Protein AF-A0A2D9JHI5-F1 (afdb_monomer_lite)

pLDDT: mean 91.41, std 7.63, range [58.81, 98.56]

Sequence (110 aa):
MDSAHLRLAVDAARAGAAELMSRRDHRVVSEKGPKDLVTDADLASQKAIRDLLVGAYPDYAFVGEEEGENDPPASVRAGDPDAPPCWVVDPLDGTVNFVHRLQSFAVSIG

Secondary structure (DSSP, 8-state):
--HHHHHHHHHHHHHHHHHHHHHTTTPPEEEEETTEEEEHHHHHHHHHHHHHHHHH-TTSEEEESSTT--S--HHHHTT-TTSPPEEEEEEEETHHHHHTT-S--EEEE-

Radius of gyration: 14.46 Å; chains: 1; bounding box: 34×22×38 Å

Structure (mmCIF, N/CA/C/O backbone):
data_AF-A0A2D9JHI5-F1
#
_entry.id   AF-A0A2D9JHI5-F1
#
loop_
_atom_site.group_PDB
_atom_site.id
_atom_site.type_symbol
_atom_site.label_atom_id
_atom_site.label_alt_id
_atom_site.label_comp_id
_atom_site.label_asym_id
_atom_site.label_entity_id
_atom_site.label_seq_id
_atom_site.pdbx_PDB_ins_code
_atom_site.Cartn_x
_atom_site.Cartn_y
_atom_site.Cartn_z
_atom_site.occupancy
_atom_site.B_iso_or_equiv
_atom_site.auth_seq_id
_atom_site.auth_comp_id
_atom_site.auth_asym_id
_atom_site.auth_atom_id
_atom_site.pdbx_PDB_model_num
ATOM 1 N N . MET A 1 1 ? 2.369 4.833 -19.474 1.00 58.81 1 MET A N 1
ATOM 2 C CA . MET A 1 1 ? 1.683 3.959 -18.504 1.00 58.81 1 MET A CA 1
ATOM 3 C C . MET A 1 1 ? 0.446 3.417 -19.204 1.00 58.81 1 MET A C 1
ATOM 5 O O . MET A 1 1 ? -0.370 4.215 -19.649 1.00 58.81 1 MET A O 1
ATOM 9 N N . ASP A 1 2 ? 0.393 2.111 -19.462 1.00 75.81 2 ASP A N 1
ATOM 10 C CA . ASP A 1 2 ? -0.705 1.494 -20.223 1.00 75.81 2 ASP A CA 1
ATOM 11 C C . ASP A 1 2 ? -1.884 1.170 -19.283 1.00 75.81 2 ASP A C 1
ATOM 13 O O . ASP A 1 2 ? -1.737 1.099 -18.062 1.00 75.81 2 ASP A O 1
ATOM 17 N N . SER A 1 3 ? -3.067 0.952 -19.851 1.00 85.19 3 SER A N 1
ATOM 18 C CA . SER A 1 3 ? -4.309 0.559 -19.179 1.00 85.19 3 SER A CA 1
ATOM 19 C C . SER A 1 3 ? -4.173 -0.640 -18.227 1.00 85.19 3 SER A C 1
ATOM 21 O O . SER A 1 3 ? -5.029 -0.835 -17.365 1.00 85.19 3 SER A O 1
ATOM 23 N N . ALA A 1 4 ? -3.138 -1.472 -18.380 1.00 92.94 4 ALA A N 1
ATOM 24 C CA . ALA A 1 4 ? -2.848 -2.600 -17.499 1.00 92.94 4 ALA A CA 1
ATOM 25 C C . ALA A 1 4 ? -2.327 -2.158 -16.120 1.00 92.94 4 ALA A C 1
ATOM 27 O O . ALA A 1 4 ? -2.882 -2.592 -15.113 1.00 92.94 4 ALA A O 1
ATOM 28 N N . HIS A 1 5 ? -1.345 -1.248 -16.064 1.00 94.25 5 HIS A N 1
ATOM 29 C CA . HIS A 1 5 ? -0.782 -0.735 -14.806 1.00 94.25 5 HIS A CA 1
ATOM 30 C C . HIS A 1 5 ? -1.833 -0.031 -13.959 1.00 94.25 5 HIS A C 1
ATOM 32 O O . HIS A 1 5 ? -1.943 -0.301 -12.770 1.00 94.25 5 HIS A O 1
ATOM 38 N N . LEU A 1 6 ? -2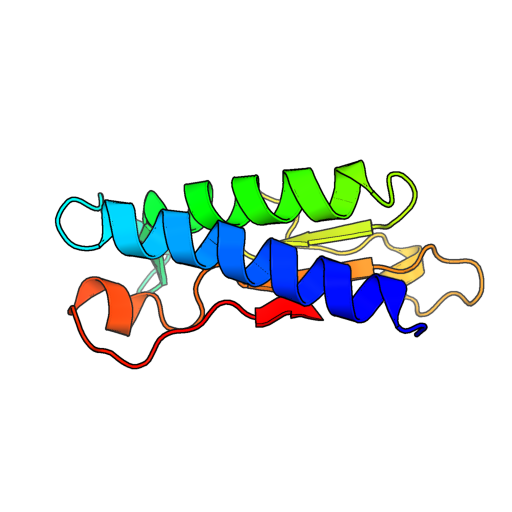.651 0.822 -14.582 1.00 95.19 6 LEU A N 1
ATOM 39 C CA . LEU A 1 6 ? -3.713 1.534 -13.872 1.00 95.19 6 LEU A CA 1
ATOM 40 C C . LEU A 1 6 ? -4.763 0.571 -13.303 1.00 95.19 6 LEU A C 1
ATOM 42 O O . LEU A 1 6 ? -5.201 0.743 -12.170 1.00 95.19 6 LEU A O 1
ATOM 46 N N . ARG A 1 7 ? -5.165 -0.453 -14.069 1.00 96.94 7 ARG A N 1
ATOM 47 C CA . ARG A 1 7 ? -6.103 -1.473 -13.574 1.00 96.94 7 ARG A CA 1
ATOM 48 C C . ARG A 1 7 ? -5.518 -2.233 -12.391 1.00 96.94 7 ARG A C 1
ATOM 50 O O . ARG A 1 7 ? -6.197 -2.365 -11.380 1.00 96.94 7 ARG A O 1
ATOM 57 N N . LEU A 1 8 ? -4.260 -2.656 -12.500 1.00 97.50 8 LEU A N 1
ATOM 58 C CA . LEU A 1 8 ? -3.571 -3.339 -11.413 1.00 97.50 8 LEU A CA 1
ATOM 59 C C . LEU A 1 8 ? -3.477 -2.456 -10.161 1.00 97.50 8 LEU A C 1
ATOM 61 O O . LEU A 1 8 ? -3.786 -2.930 -9.075 1.00 97.50 8 LEU A O 1
ATOM 65 N N . ALA A 1 9 ? -3.113 -1.179 -10.306 1.00 97.44 9 ALA A N 1
ATOM 66 C CA . ALA A 1 9 ? -3.055 -0.240 -9.188 1.00 97.44 9 ALA A CA 1
ATOM 67 C C . ALA A 1 9 ? -4.428 -0.063 -8.518 1.00 97.44 9 ALA A C 1
ATOM 69 O O . ALA A 1 9 ? -4.524 -0.076 -7.295 1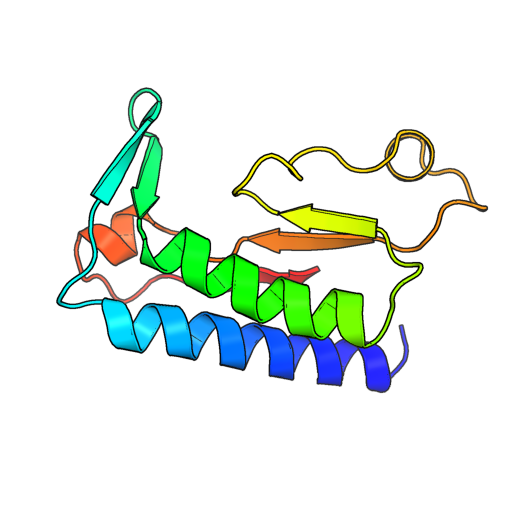.00 97.44 9 ALA A O 1
ATOM 70 N N . VAL A 1 10 ? -5.513 0.026 -9.295 1.00 97.94 10 VAL A N 1
ATOM 71 C CA . VAL A 1 10 ? -6.881 0.085 -8.751 1.00 97.94 10 VAL A CA 1
ATOM 72 C C . VAL A 1 10 ? -7.248 -1.197 -7.998 1.00 97.94 10 VAL A C 1
ATOM 74 O O . VAL A 1 10 ? -7.856 -1.122 -6.929 1.00 97.94 10 VAL A O 1
ATOM 77 N N . ASP A 1 11 ? -6.895 -2.367 -8.528 1.00 98.25 11 ASP A N 1
ATOM 78 C CA . ASP A 1 11 ? -7.177 -3.648 -7.873 1.00 98.25 11 ASP A CA 1
ATOM 79 C C . ASP A 1 11 ? -6.351 -3.820 -6.589 1.00 98.25 11 ASP A C 1
ATOM 81 O O . ASP A 1 11 ? -6.891 -4.238 -5.563 1.00 98.25 11 ASP A O 1
ATOM 85 N N . ALA A 1 12 ? -5.085 -3.400 -6.604 1.00 98.38 12 ALA A N 1
ATOM 86 C CA . ALA A 1 12 ? -4.228 -3.375 -5.425 1.00 98.38 12 ALA A CA 1
ATOM 87 C C . ALA A 1 12 ? -4.756 -2.406 -4.357 1.00 98.38 12 ALA A C 1
ATOM 89 O O . ALA A 1 12 ? -4.888 -2.789 -3.194 1.00 98.38 12 ALA A O 1
ATOM 90 N N . ALA A 1 13 ? -5.171 -1.195 -4.747 1.00 98.38 13 ALA A N 1
ATOM 91 C CA . ALA A 1 13 ? -5.768 -0.225 -3.831 1.00 98.38 13 ALA A CA 1
ATOM 92 C C . ALA A 1 13 ? -7.050 -0.759 -3.172 1.00 98.38 13 ALA A C 1
ATOM 94 O O . ALA A 1 13 ? -7.272 -0.564 -1.977 1.00 98.38 13 ALA A O 1
ATOM 95 N N . ARG A 1 14 ? -7.890 -1.481 -3.927 1.00 98.56 14 ARG A N 1
ATOM 96 C CA . ARG A 1 14 ? -9.092 -2.139 -3.386 1.00 98.56 14 ARG A CA 1
ATOM 97 C C . ARG A 1 14 ? -8.754 -3.248 -2.396 1.00 98.56 14 ARG A C 1
ATOM 99 O O . ARG A 1 14 ? -9.454 -3.374 -1.394 1.00 98.56 14 ARG A O 1
ATOM 106 N N . ALA A 1 15 ? -7.715 -4.036 -2.669 1.00 98.56 15 ALA A N 1
ATOM 107 C CA . ALA A 1 15 ? -7.255 -5.075 -1.755 1.00 98.56 15 ALA A CA 1
ATOM 108 C C . ALA A 1 15 ? -6.757 -4.468 -0.435 1.00 98.56 15 ALA A C 1
ATOM 110 O O . ALA A 1 15 ? -7.236 -4.864 0.626 1.00 98.56 15 ALA A O 1
ATOM 111 N N . GLY A 1 16 ? -5.904 -3.438 -0.497 1.00 98.00 16 GLY A N 1
ATOM 112 C CA . GLY A 1 16 ? -5.464 -2.701 0.693 1.00 98.00 16 GLY A CA 1
ATOM 113 C C . GLY A 1 16 ? -6.640 -2.110 1.479 1.00 98.00 16 GLY A C 1
ATOM 114 O O . GLY A 1 16 ? -6.781 -2.341 2.679 1.00 98.00 16 GLY A O 1
ATOM 115 N N . ALA A 1 17 ? -7.582 -1.460 0.788 1.00 97.88 17 ALA A N 1
ATOM 116 C CA . ALA A 1 17 ? -8.778 -0.900 1.416 1.00 97.88 17 ALA A CA 1
ATOM 117 C C . ALA A 1 17 ? -9.657 -1.960 2.112 1.00 97.88 17 ALA A C 1
ATOM 119 O O . ALA A 1 17 ? -10.253 -1.676 3.153 1.00 97.88 17 ALA A O 1
ATOM 120 N N . ALA A 1 18 ? -9.739 -3.184 1.580 1.00 98.25 18 ALA A N 1
ATOM 121 C CA . ALA A 1 18 ? -10.461 -4.278 2.229 1.00 98.25 18 ALA A CA 1
ATOM 122 C C . ALA A 1 18 ? -9.798 -4.698 3.556 1.00 98.25 18 ALA A C 1
ATOM 124 O O . ALA A 1 18 ? -10.493 -4.938 4.552 1.00 98.25 18 ALA A O 1
ATOM 125 N N . GLU A 1 19 ? -8.464 -4.723 3.608 1.00 97.69 19 GLU A N 1
ATOM 126 C CA . GLU A 1 19 ? -7.713 -4.996 4.838 1.00 97.69 19 GLU A CA 1
ATOM 127 C C . GLU A 1 19 ? -7.920 -3.888 5.883 1.00 97.69 19 GLU A C 1
ATOM 129 O O . GLU A 1 19 ? -8.183 -4.193 7.052 1.00 97.69 19 GLU A O 1
ATOM 134 N N . LEU A 1 20 ? -7.908 -2.618 5.457 1.00 96.50 20 LEU A N 1
ATOM 135 C CA . LEU A 1 20 ? -8.204 -1.469 6.319 1.00 96.50 20 LEU A CA 1
ATOM 136 C C . LEU A 1 20 ? -9.614 -1.553 6.911 1.00 96.50 20 LEU A C 1
ATOM 138 O O . LEU A 1 20 ? -9.813 -1.427 8.122 1.00 96.50 20 LEU A O 1
ATOM 142 N N . MET A 1 21 ? -10.614 -1.795 6.064 1.00 96.31 21 MET A N 1
ATOM 143 C CA . MET A 1 21 ? -12.013 -1.816 6.491 1.00 96.31 21 MET A CA 1
ATOM 144 C C . MET A 1 21 ? -12.333 -2.996 7.410 1.00 96.31 21 MET A C 1
ATOM 146 O O . MET A 1 21 ? -13.104 -2.823 8.353 1.00 96.31 21 MET A O 1
ATOM 150 N N . SER A 1 22 ? -11.729 -4.166 7.190 1.00 96.12 22 SER A N 1
ATOM 151 C CA . SER A 1 22 ? -11.944 -5.340 8.049 1.00 96.12 22 SER A CA 1
ATOM 152 C C . SER A 1 22 ? -11.335 -5.189 9.448 1.00 96.12 22 SER A C 1
ATOM 154 O O . SER A 1 22 ? -11.839 -5.787 10.399 1.00 96.12 22 SER A O 1
ATOM 156 N N . ARG A 1 23 ? -10.294 -4.357 9.602 1.00 94.56 23 ARG A N 1
ATOM 157 C CA . ARG A 1 23 ? -9.611 -4.107 10.887 1.00 94.56 23 ARG A CA 1
ATOM 158 C C . ARG A 1 23 ? -10.037 -2.827 11.587 1.00 94.56 23 ARG A C 1
ATOM 160 O O . ARG A 1 23 ? -9.759 -2.676 12.772 1.00 94.56 23 ARG A O 1
ATOM 167 N N . ARG A 1 24 ? -10.745 -1.921 10.910 1.00 90.81 24 ARG A N 1
ATOM 168 C CA . ARG A 1 24 ? -11.095 -0.575 11.403 1.00 90.81 24 ARG A CA 1
ATOM 169 C C . ARG A 1 24 ? -11.568 -0.524 12.863 1.00 90.81 24 ARG A C 1
ATOM 171 O O . ARG A 1 24 ? -11.158 0.367 13.614 1.00 90.81 24 ARG A O 1
ATOM 178 N N . ASP A 1 25 ? -12.418 -1.469 13.265 1.00 89.81 25 ASP A N 1
ATOM 179 C CA . ASP A 1 25 ? -13.012 -1.518 14.606 1.00 89.81 25 ASP A CA 1
ATOM 180 C C . ASP A 1 25 ? -12.156 -2.230 15.665 1.00 89.81 25 ASP A C 1
ATOM 182 O O . ASP A 1 25 ? -12.348 -1.969 16.856 1.00 89.81 25 ASP A O 1
ATOM 186 N N . HIS A 1 26 ? -11.208 -3.071 15.244 1.00 88.81 26 HIS A N 1
ATOM 187 C CA . HIS A 1 26 ? -10.402 -3.949 16.104 1.00 88.81 26 HIS A CA 1
ATOM 188 C C . HIS A 1 26 ? -8.887 -3.755 15.958 1.00 88.81 26 HIS A C 1
ATOM 190 O O . HIS A 1 26 ? -8.120 -4.556 16.484 1.00 88.81 26 HIS A O 1
ATOM 196 N N . ARG A 1 27 ? -8.462 -2.698 15.264 1.00 91.25 27 ARG A N 1
ATOM 197 C CA . ARG A 1 27 ? -7.053 -2.412 14.999 1.00 91.25 27 ARG A CA 1
ATOM 198 C C . ARG A 1 27 ? -6.230 -2.279 16.284 1.00 91.25 27 ARG A C 1
ATOM 200 O O . ARG A 1 27 ? -6.691 -1.744 17.300 1.00 91.25 27 ARG A O 1
ATOM 207 N N . VAL A 1 28 ? -4.974 -2.667 16.183 1.00 90.25 28 VAL A N 1
ATOM 208 C CA . VAL A 1 28 ? -3.930 -2.458 17.180 1.00 90.25 28 VAL A CA 1
ATOM 209 C C . VAL A 1 28 ? -3.104 -1.259 16.742 1.00 90.25 28 VAL A C 1
ATOM 211 O O . VAL A 1 28 ? -2.593 -1.232 15.630 1.00 90.25 28 VAL A O 1
ATOM 214 N N . VAL A 1 29 ? -2.981 -0.259 17.613 1.00 89.44 29 VAL A N 1
ATOM 215 C CA . VAL A 1 29 ? -2.215 0.965 17.341 1.00 89.44 29 VAL A CA 1
ATOM 216 C C . VAL A 1 29 ? -0.857 0.872 18.026 1.00 89.44 29 VAL A C 1
ATOM 218 O O . VAL A 1 29 ? -0.788 0.510 19.201 1.00 89.44 29 VAL A O 1
ATOM 221 N N . SER A 1 30 ? 0.200 1.221 17.301 1.00 85.81 30 SER A N 1
ATOM 222 C CA . SER A 1 30 ? 1.573 1.337 17.795 1.00 85.81 30 SER A CA 1
ATOM 223 C C . SER A 1 30 ? 2.151 2.708 17.434 1.00 85.81 30 SER A C 1
ATOM 225 O O . SER A 1 30 ? 1.722 3.339 16.472 1.00 85.81 30 SER A O 1
ATOM 227 N N . GLU A 1 31 ? 3.130 3.174 18.208 1.00 82.44 31 GLU A N 1
ATOM 228 C CA . GLU A 1 31 ? 3.875 4.404 17.915 1.00 82.44 31 GLU A CA 1
ATOM 229 C C . GLU A 1 31 ? 5.222 4.045 17.278 1.00 82.44 31 GLU A C 1
ATOM 231 O O . GLU A 1 31 ? 6.038 3.355 17.894 1.00 82.44 31 GLU A O 1
ATOM 236 N N . LYS A 1 32 ? 5.455 4.510 16.047 1.00 74.38 32 LYS A N 1
ATOM 237 C CA . LYS A 1 32 ? 6.727 4.340 15.317 1.00 74.38 32 LYS A CA 1
ATOM 238 C C . LYS A 1 32 ? 7.702 5.484 15.620 1.00 74.38 32 LYS A C 1
ATOM 240 O O . LYS A 1 32 ? 8.919 5.310 15.568 1.00 74.38 32 LYS A O 1
ATOM 245 N N . GLY A 1 33 ? 7.168 6.631 16.036 1.00 73.50 33 GLY A N 1
ATOM 246 C CA . GLY A 1 33 ? 7.920 7.802 16.469 1.00 73.50 33 GLY A CA 1
ATOM 247 C C . GLY A 1 33 ? 7.029 8.831 17.171 1.00 73.50 33 GLY A C 1
ATOM 248 O O . GLY A 1 33 ? 5.817 8.640 17.284 1.00 73.50 33 GLY A O 1
ATOM 249 N N . PRO A 1 34 ? 7.597 9.946 17.663 1.00 68.75 34 PRO A N 1
ATOM 250 C CA . PRO A 1 34 ? 6.813 10.985 18.320 1.00 68.75 34 PRO A CA 1
ATOM 251 C C . PRO A 1 34 ? 5.750 11.557 17.369 1.00 68.75 34 PRO A C 1
ATOM 253 O O . PRO A 1 34 ? 6.086 12.292 16.444 1.00 68.75 34 PRO A O 1
ATOM 256 N N . LYS A 1 35 ? 4.469 11.273 17.653 1.00 69.50 35 LYS A N 1
ATOM 257 C CA . LYS A 1 35 ? 3.288 11.624 16.829 1.00 69.50 35 LYS A CA 1
ATOM 258 C C . LYS A 1 35 ? 3.141 10.843 15.517 1.00 69.50 35 LYS A C 1
ATOM 260 O O . LYS A 1 35 ? 2.342 11.253 14.680 1.00 69.50 35 LYS A O 1
ATOM 265 N N . ASP A 1 36 ? 3.869 9.746 15.365 1.00 78.12 36 ASP A N 1
ATOM 266 C CA . ASP A 1 36 ? 3.777 8.864 14.208 1.00 78.12 36 ASP A CA 1
ATOM 267 C C . ASP A 1 36 ? 3.126 7.543 14.634 1.00 78.12 36 ASP A C 1
ATOM 269 O O . ASP A 1 36 ? 3.687 6.779 15.432 1.00 78.12 36 ASP A O 1
ATOM 273 N N . LEU A 1 37 ? 1.886 7.346 14.186 1.00 82.56 37 LEU A N 1
ATOM 274 C CA . LEU A 1 37 ? 1.050 6.205 14.541 1.00 82.56 37 LEU A CA 1
ATOM 275 C C . LEU A 1 37 ? 1.030 5.239 13.370 1.00 82.56 37 LEU A C 1
ATOM 277 O O . LEU A 1 37 ? 0.728 5.649 12.260 1.00 82.56 37 LEU A O 1
ATOM 281 N N . VAL A 1 38 ? 1.228 3.962 13.663 1.00 86.69 38 VAL A N 1
ATOM 282 C CA . VAL A 1 38 ? 1.041 2.864 12.716 1.00 86.69 38 VAL A CA 1
ATOM 283 C C . VAL A 1 38 ? 0.059 1.870 13.316 1.00 86.69 38 VAL A C 1
ATOM 285 O O . VAL A 1 38 ? -0.003 1.693 14.540 1.00 86.69 38 VAL A O 1
ATOM 288 N N . THR A 1 39 ? -0.740 1.213 12.485 1.00 89.56 39 THR A N 1
ATOM 289 C CA . THR A 1 39 ? -1.652 0.163 12.935 1.00 89.56 39 THR A CA 1
ATOM 290 C C . THR A 1 39 ? -1.362 -1.166 12.252 1.00 89.56 39 THR A C 1
ATOM 292 O O . THR A 1 39 ? -0.718 -1.241 11.208 1.00 89.56 39 THR A O 1
ATOM 295 N N . ASP A 1 40 ? -1.855 -2.254 12.837 1.00 93.44 40 ASP A N 1
ATOM 296 C CA . ASP A 1 40 ? -1.858 -3.567 12.181 1.00 93.44 40 ASP A CA 1
ATOM 297 C C . ASP A 1 40 ? -2.619 -3.556 10.841 1.00 93.44 40 ASP A C 1
ATOM 299 O O . ASP A 1 40 ? -2.376 -4.407 9.984 1.00 93.44 40 ASP A O 1
ATOM 303 N N . ALA A 1 41 ? -3.524 -2.590 10.648 1.00 94.81 41 ALA A N 1
ATOM 304 C CA . ALA A 1 41 ? -4.219 -2.378 9.390 1.00 94.81 41 ALA A CA 1
ATOM 305 C C . ALA A 1 41 ? -3.302 -1.800 8.301 1.00 94.81 41 ALA A C 1
ATOM 307 O O . ALA A 1 41 ? -3.409 -2.252 7.162 1.00 94.81 41 ALA A O 1
ATOM 308 N N . ASP A 1 42 ? -2.386 -0.884 8.636 1.00 93.69 42 ASP A N 1
ATOM 309 C CA . ASP A 1 42 ? -1.385 -0.334 7.707 1.00 93.69 42 ASP A CA 1
ATOM 310 C C . ASP A 1 42 ? -0.505 -1.465 7.153 1.00 93.69 42 ASP A C 1
ATOM 312 O O . ASP A 1 42 ? -0.393 -1.641 5.940 1.00 93.69 42 ASP A O 1
ATOM 316 N N . LEU A 1 43 ? 0.018 -2.314 8.047 1.00 93.38 43 LEU A N 1
ATOM 317 C CA . LEU A 1 43 ? 0.863 -3.461 7.689 1.00 93.38 43 LEU A CA 1
ATOM 318 C C . LEU A 1 43 ? 0.115 -4.468 6.802 1.00 93.38 43 LEU A C 1
ATOM 320 O O . LEU A 1 43 ? 0.627 -4.916 5.774 1.00 93.38 43 LEU A O 1
ATOM 324 N N . ALA A 1 44 ? -1.123 -4.812 7.172 1.00 95.81 44 ALA A N 1
ATOM 325 C CA . ALA A 1 44 ? -1.945 -5.729 6.387 1.00 95.81 44 ALA A CA 1
ATOM 326 C C . ALA A 1 44 ? -2.294 -5.157 5.003 1.00 95.81 44 ALA A C 1
ATOM 328 O O . ALA A 1 44 ? -2.231 -5.881 4.006 1.00 95.81 44 ALA A O 1
ATOM 329 N N . SER A 1 45 ? -2.624 -3.864 4.942 1.00 97.12 45 SER A N 1
ATOM 330 C CA . SER A 1 45 ? -2.918 -3.145 3.701 1.00 97.12 45 SER A CA 1
ATOM 331 C C . SER A 1 45 ? -1.701 -3.132 2.775 1.00 97.12 45 SER A C 1
ATOM 333 O O . SER A 1 45 ? -1.810 -3.565 1.624 1.00 97.12 45 SER A O 1
ATOM 335 N N . GLN A 1 46 ? -0.519 -2.760 3.283 1.00 96.75 46 GLN A N 1
ATOM 336 C CA . GLN A 1 46 ? 0.712 -2.765 2.492 1.00 96.75 46 GLN A CA 1
ATOM 337 C C . GLN A 1 46 ? 1.029 -4.154 1.957 1.00 96.75 46 GLN A C 1
ATOM 339 O O . GLN A 1 46 ? 1.326 -4.300 0.771 1.00 96.75 46 GLN A O 1
ATOM 344 N N . LYS A 1 47 ? 0.931 -5.182 2.805 1.00 96.25 47 LYS A N 1
ATOM 345 C CA . LYS A 1 47 ? 1.194 -6.555 2.386 1.00 96.25 47 LYS A CA 1
ATOM 346 C C . LYS A 1 47 ? 0.289 -6.976 1.224 1.00 96.25 47 LYS A C 1
ATOM 348 O O . LYS A 1 47 ? 0.785 -7.524 0.240 1.00 96.25 47 LYS A O 1
ATOM 353 N N . ALA A 1 48 ? -1.012 -6.702 1.313 1.00 97.81 48 ALA A N 1
ATOM 354 C CA . ALA A 1 48 ? -1.964 -7.045 0.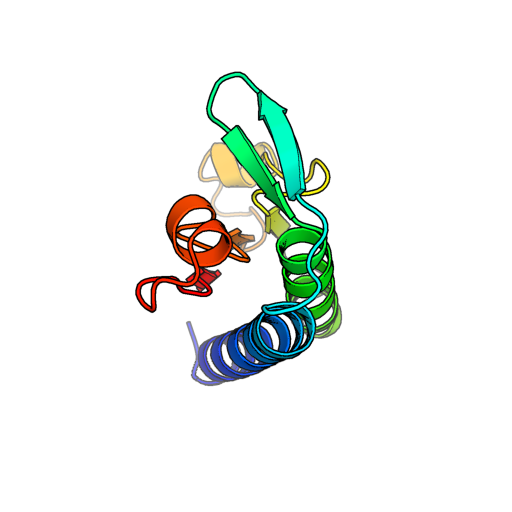257 1.00 97.81 48 ALA A CA 1
ATOM 355 C C . ALA A 1 48 ? -1.670 -6.302 -1.059 1.00 97.81 48 ALA A C 1
ATOM 357 O O . ALA A 1 48 ? -1.718 -6.904 -2.134 1.00 97.81 48 ALA A O 1
ATOM 358 N N . ILE A 1 49 ? -1.325 -5.013 -0.977 1.00 97.94 49 ILE A N 1
ATOM 359 C CA . ILE A 1 49 ? -0.944 -4.199 -2.140 1.00 97.94 49 ILE A CA 1
ATOM 360 C C . ILE A 1 49 ? 0.343 -4.745 -2.771 1.00 97.94 49 ILE A C 1
ATOM 362 O O . ILE A 1 49 ? 0.383 -5.007 -3.974 1.00 97.94 49 ILE A O 1
ATOM 366 N N . ARG A 1 50 ? 1.381 -4.965 -1.958 1.00 96.31 50 ARG A N 1
ATOM 367 C CA . ARG A 1 50 ? 2.695 -5.451 -2.390 1.00 96.31 50 ARG A CA 1
ATOM 368 C C . ARG A 1 50 ? 2.602 -6.799 -3.093 1.00 96.31 50 ARG A C 1
ATOM 370 O O . ARG A 1 50 ? 3.178 -6.957 -4.167 1.00 96.31 50 ARG A O 1
ATOM 377 N N . ASP A 1 51 ? 1.864 -7.749 -2.519 1.00 97.12 51 ASP A N 1
ATOM 378 C CA . ASP A 1 51 ? 1.702 -9.091 -3.088 1.00 97.12 51 ASP A CA 1
ATOM 379 C C . ASP A 1 51 ? 1.097 -9.035 -4.507 1.00 97.12 51 ASP A C 1
ATOM 381 O O . ASP A 1 51 ? 1.520 -9.783 -5.389 1.00 97.12 51 ASP A O 1
ATOM 385 N N . LEU A 1 52 ? 0.156 -8.115 -4.759 1.00 97.81 52 LEU A N 1
ATOM 386 C CA . LEU A 1 52 ? -0.441 -7.914 -6.084 1.00 97.81 52 LEU A CA 1
ATOM 387 C C . LEU A 1 52 ? 0.497 -7.188 -7.054 1.00 97.81 52 LEU A C 1
ATOM 389 O O . LEU A 1 52 ? 0.672 -7.641 -8.188 1.00 97.81 52 LEU A O 1
ATOM 393 N N . LEU A 1 53 ? 1.100 -6.073 -6.628 1.00 96.75 53 LEU A N 1
ATOM 394 C CA . LEU A 1 53 ? 1.944 -5.247 -7.497 1.00 96.75 53 LEU A CA 1
ATOM 395 C C . LEU A 1 53 ? 3.221 -5.984 -7.914 1.00 96.75 53 LEU A C 1
ATOM 397 O O . LEU A 1 53 ? 3.506 -6.099 -9.108 1.00 96.75 53 LEU A O 1
ATOM 401 N N . VAL A 1 54 ? 3.952 -6.533 -6.942 1.00 94.81 54 VAL A N 1
ATOM 402 C CA . VAL A 1 54 ? 5.205 -7.267 -7.178 1.00 94.81 54 VAL A CA 1
ATOM 403 C C . VAL A 1 54 ? 4.924 -8.634 -7.806 1.00 94.81 54 VAL A C 1
ATOM 405 O O . VAL A 1 54 ? 5.705 -9.105 -8.627 1.00 94.81 54 VAL A O 1
ATOM 408 N N . GLY A 1 55 ? 3.787 -9.264 -7.494 1.00 96.75 55 GLY A N 1
ATOM 409 C CA . GLY A 1 55 ? 3.384 -10.518 -8.133 1.00 96.75 55 GLY A CA 1
ATOM 410 C C . GLY A 1 55 ? 3.142 -10.379 -9.640 1.00 96.75 55 GLY A C 1
ATOM 411 O O . GLY A 1 55 ? 3.485 -11.281 -10.404 1.00 96.75 55 GLY A O 1
ATOM 412 N N . ALA A 1 56 ? 2.580 -9.250 -10.081 1.00 96.75 56 ALA A N 1
ATOM 413 C CA . ALA A 1 56 ? 2.333 -8.975 -11.497 1.00 96.75 56 ALA A CA 1
ATOM 414 C C . ALA A 1 56 ? 3.552 -8.385 -12.226 1.00 96.75 56 ALA A C 1
ATOM 416 O O . ALA A 1 56 ? 3.745 -8.666 -13.410 1.00 96.75 56 ALA A O 1
ATOM 417 N N . TYR A 1 57 ? 4.375 -7.595 -11.529 1.00 95.38 57 TYR A N 1
ATOM 418 C CA . TYR A 1 57 ? 5.599 -6.994 -12.063 1.00 95.38 57 TYR A CA 1
ATOM 419 C C . TYR A 1 57 ? 6.797 -7.245 -11.129 1.00 95.38 57 TYR A C 1
ATOM 421 O O . TYR A 1 57 ? 7.203 -6.339 -10.401 1.00 95.38 57 TYR A O 1
ATOM 429 N N . PRO A 1 58 ? 7.401 -8.449 -11.162 1.00 94.88 58 PRO A N 1
ATOM 430 C CA . PRO A 1 58 ? 8.483 -8.823 -10.243 1.00 94.88 58 PRO A CA 1
ATOM 431 C C . PRO A 1 58 ? 9.761 -7.990 -10.383 1.00 94.88 58 PRO A C 1
ATOM 433 O O . PRO A 1 58 ? 10.532 -7.890 -9.434 1.00 94.88 58 PRO A O 1
ATOM 436 N N . ASP A 1 59 ? 9.983 -7.401 -11.560 1.00 93.25 59 ASP A N 1
ATOM 437 C CA . ASP A 1 59 ? 11.166 -6.587 -11.854 1.00 93.25 59 ASP A CA 1
ATOM 438 C C . ASP A 1 59 ? 11.001 -5.113 -11.439 1.00 93.25 59 ASP A C 1
ATOM 440 O O . ASP A 1 59 ? 11.939 -4.327 -11.575 1.00 93.25 59 ASP A O 1
ATOM 444 N N . TYR A 1 60 ? 9.810 -4.704 -10.984 1.00 94.12 60 TYR A N 1
ATOM 445 C CA . TYR A 1 60 ? 9.560 -3.323 -10.569 1.00 94.12 60 TYR A CA 1
ATOM 446 C C . TYR A 1 60 ? 10.035 -3.129 -9.134 1.00 94.12 60 TYR A C 1
ATOM 448 O O . TYR A 1 60 ? 9.856 -3.991 -8.273 1.00 94.12 60 TYR A O 1
ATOM 456 N N . ALA A 1 61 ? 10.610 -1.962 -8.864 1.00 93.56 61 ALA A N 1
ATOM 457 C CA . ALA A 1 61 ? 10.887 -1.554 -7.500 1.00 93.56 61 ALA A CA 1
ATOM 458 C C . ALA A 1 61 ? 9.572 -1.255 -6.758 1.00 93.56 61 ALA A C 1
ATOM 460 O O . ALA A 1 61 ? 8.558 -0.892 -7.362 1.00 93.56 61 ALA A O 1
ATOM 461 N N . PHE A 1 62 ? 9.602 -1.397 -5.438 1.00 94.44 62 PHE A N 1
ATOM 462 C CA . PHE A 1 62 ? 8.483 -1.092 -4.558 1.00 94.44 62 PHE A CA 1
ATOM 463 C C . PHE A 1 62 ? 8.993 -0.229 -3.411 1.00 94.44 62 PHE A C 1
ATOM 465 O O . PHE A 1 62 ? 10.010 -0.558 -2.801 1.00 94.44 62 PHE A O 1
ATOM 472 N N . VAL A 1 63 ? 8.287 0.865 -3.149 1.00 95.00 63 VAL A N 1
ATOM 473 C CA . VAL A 1 63 ? 8.491 1.710 -1.979 1.00 95.00 63 VAL A CA 1
ATOM 474 C C . VAL A 1 63 ? 7.184 1.780 -1.212 1.00 95.00 63 VAL A C 1
ATOM 476 O O . VAL A 1 63 ? 6.167 2.188 -1.772 1.00 95.00 63 VAL A O 1
ATOM 479 N N . GLY A 1 64 ? 7.227 1.374 0.050 1.00 91.62 64 GLY A N 1
ATOM 480 C CA . GLY A 1 64 ? 6.116 1.460 0.991 1.00 91.62 64 GLY A CA 1
ATOM 481 C C . GLY A 1 64 ? 6.481 2.353 2.172 1.00 91.62 64 GLY A C 1
ATOM 482 O O . GLY A 1 64 ? 7.657 2.487 2.505 1.00 91.62 64 GLY A O 1
ATOM 483 N N . GLU A 1 65 ? 5.491 2.961 2.817 1.00 84.50 65 GLU A N 1
ATOM 484 C CA . GLU A 1 65 ? 5.710 3.693 4.075 1.00 84.50 65 GLU A CA 1
ATOM 485 C C . GLU A 1 65 ? 6.100 2.757 5.240 1.00 84.50 65 GLU A C 1
ATOM 487 O O . GLU A 1 65 ? 6.833 3.136 6.170 1.00 84.50 65 GLU A O 1
ATOM 492 N N . GLU A 1 66 ? 5.646 1.502 5.172 1.00 79.94 66 GLU A N 1
ATOM 493 C CA . GLU A 1 66 ? 5.798 0.512 6.227 1.00 79.94 66 GLU A CA 1
ATOM 494 C C . GLU A 1 66 ? 6.830 -0.582 5.905 1.00 79.94 66 GLU A C 1
ATOM 496 O O . GLU A 1 66 ? 7.238 -0.801 4.770 1.00 79.94 66 GLU A O 1
ATOM 501 N N . GLU A 1 67 ? 7.297 -1.292 6.934 1.00 68.75 67 GLU A N 1
ATOM 502 C CA . GLU A 1 67 ? 8.165 -2.485 6.818 1.00 68.75 67 GLU A CA 1
ATOM 503 C C . GLU A 1 67 ? 9.556 -2.317 6.161 1.00 68.75 67 GLU A C 1
ATOM 505 O O . GLU A 1 67 ? 10.206 -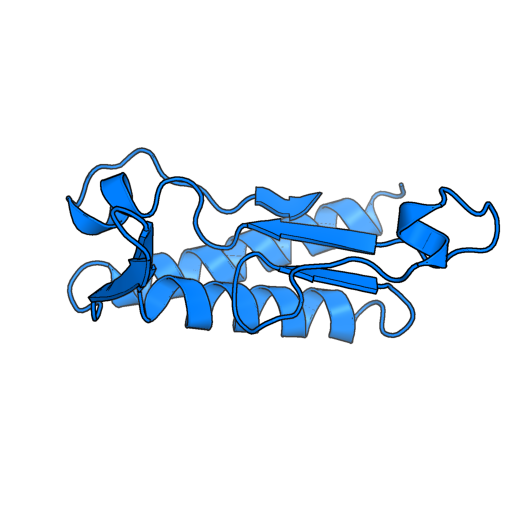3.306 5.825 1.00 68.75 67 GLU A O 1
ATOM 510 N N . GLY A 1 68 ? 10.099 -1.099 6.081 1.00 69.31 68 GLY A N 1
ATOM 511 C CA . GLY A 1 68 ? 11.522 -0.885 5.771 1.00 69.31 68 GLY A CA 1
ATOM 512 C C . GLY A 1 68 ? 11.872 -0.889 4.281 1.00 69.31 68 GLY A C 1
ATOM 513 O O . GLY A 1 68 ? 13.051 -0.799 3.938 1.00 69.31 68 GLY A O 1
ATOM 514 N N . GLU A 1 69 ? 10.869 -0.911 3.404 1.00 77.19 69 GLU A N 1
ATOM 515 C CA . GLU A 1 69 ? 10.995 -0.623 1.968 1.00 77.19 69 GLU A CA 1
ATOM 516 C C . GLU A 1 69 ? 10.779 0.881 1.700 1.00 77.19 69 GLU A C 1
ATOM 518 O O . GLU A 1 69 ? 10.149 1.268 0.725 1.00 77.19 69 GLU A O 1
ATOM 523 N N . ASN A 1 70 ? 11.292 1.746 2.580 1.00 80.12 70 ASN A N 1
ATOM 524 C CA . ASN A 1 70 ? 10.986 3.183 2.572 1.00 80.12 70 ASN A CA 1
ATOM 525 C C . ASN A 1 70 ? 11.805 3.972 1.538 1.00 80.12 70 ASN A C 1
ATOM 527 O O . ASN A 1 70 ? 11.466 5.105 1.202 1.00 80.12 70 ASN A O 1
ATOM 531 N N . ASP A 1 71 ? 12.908 3.391 1.065 1.00 85.69 71 ASP A N 1
ATOM 532 C CA . ASP A 1 71 ? 13.834 4.037 0.145 1.00 85.69 71 ASP A CA 1
ATOM 533 C C . ASP A 1 71 ? 13.847 3.312 -1.209 1.00 85.69 71 ASP A C 1
ATOM 535 O O . ASP A 1 71 ? 14.095 2.102 -1.258 1.00 85.69 71 ASP A O 1
ATOM 539 N N . PRO A 1 72 ? 13.656 4.032 -2.331 1.00 86.00 72 PRO A N 1
ATOM 540 C CA . PRO A 1 72 ? 13.809 3.439 -3.650 1.00 86.00 72 PRO A CA 1
ATOM 541 C C . PRO A 1 72 ? 15.274 3.046 -3.912 1.00 86.00 72 PRO A C 1
ATOM 543 O O . PRO A 1 72 ? 16.198 3.653 -3.354 1.00 86.00 72 PRO A O 1
ATOM 546 N N . PRO A 1 73 ? 15.528 2.096 -4.835 1.00 89.06 73 PRO A N 1
ATOM 547 C CA . PRO A 1 73 ? 16.877 1.782 -5.289 1.00 89.06 73 PRO A CA 1
ATOM 548 C C . PRO A 1 73 ? 17.645 3.034 -5.730 1.00 89.06 73 PRO A C 1
ATOM 550 O O . PRO A 1 73 ? 17.075 3.969 -6.295 1.00 89.06 73 PRO A O 1
ATOM 553 N N . ALA A 1 74 ? 18.964 3.044 -5.522 1.00 90.81 74 ALA A N 1
ATOM 554 C CA . ALA A 1 74 ? 19.791 4.219 -5.808 1.00 90.81 74 ALA A CA 1
ATOM 555 C C . ALA A 1 74 ? 19.678 4.706 -7.265 1.00 90.81 74 ALA A C 1
ATOM 557 O O . ALA A 1 74 ? 19.695 5.914 -7.492 1.00 90.81 74 ALA A O 1
ATOM 558 N N . SER A 1 75 ? 19.520 3.789 -8.226 1.00 91.06 75 SER A N 1
ATOM 559 C CA . SER A 1 75 ? 19.294 4.100 -9.645 1.00 91.06 75 SER A CA 1
ATOM 560 C C . SER A 1 75 ? 17.964 4.824 -9.876 1.00 91.06 75 SER A C 1
ATOM 562 O O . SER A 1 75 ? 17.943 5.863 -10.531 1.00 91.06 75 SER A O 1
ATOM 564 N N . VAL A 1 76 ? 16.875 4.347 -9.260 1.00 90.88 76 VAL A N 1
ATOM 565 C CA . VAL A 1 76 ? 15.556 5.006 -9.288 1.00 90.88 76 VAL A CA 1
ATOM 566 C C . VAL A 1 76 ? 15.652 6.406 -8.678 1.00 90.88 76 VAL A C 1
ATOM 568 O O . VAL A 1 76 ? 15.216 7.381 -9.285 1.00 90.88 76 VAL A O 1
ATOM 571 N N . ARG A 1 77 ? 16.296 6.539 -7.511 1.00 89.62 77 ARG A N 1
ATOM 572 C CA . ARG A 1 77 ? 16.472 7.835 -6.833 1.00 89.62 77 ARG A CA 1
ATOM 573 C C . ARG A 1 77 ? 17.330 8.822 -7.632 1.00 89.62 77 ARG A C 1
ATOM 575 O O . ARG A 1 77 ? 17.117 10.027 -7.540 1.00 89.62 77 ARG A O 1
ATOM 582 N N . ALA A 1 78 ? 18.305 8.322 -8.390 1.00 92.31 78 ALA A N 1
ATOM 583 C CA . ALA A 1 78 ? 19.159 9.127 -9.259 1.00 92.31 78 ALA A CA 1
ATOM 584 C C . ALA A 1 78 ? 18.474 9.536 -10.577 1.00 92.31 78 ALA A C 1
ATOM 586 O O . ALA A 1 78 ? 19.044 10.336 -11.318 1.00 92.31 78 ALA A O 1
ATOM 587 N N . GLY A 1 79 ? 17.276 9.012 -10.867 1.00 89.94 79 GLY A N 1
ATOM 588 C CA . GLY A 1 79 ? 16.588 9.237 -12.138 1.00 89.94 79 GLY A CA 1
ATOM 589 C C . GLY A 1 79 ? 17.313 8.600 -13.324 1.00 89.94 79 GLY A C 1
ATOM 590 O O . GLY A 1 79 ? 17.272 9.147 -14.425 1.00 89.94 79 GLY A O 1
ATOM 591 N N . ASP A 1 80 ? 18.015 7.488 -13.088 1.00 94.06 80 ASP A N 1
ATOM 592 C CA . ASP A 1 80 ? 18.710 6.741 -14.133 1.00 94.06 80 ASP A CA 1
ATOM 593 C C . ASP A 1 80 ? 17.691 6.253 -15.187 1.00 94.06 80 ASP A C 1
ATOM 595 O O . ASP A 1 80 ? 16.715 5.595 -14.814 1.00 94.06 80 ASP A O 1
ATOM 599 N N . PRO A 1 81 ? 17.870 6.569 -16.486 1.00 90.81 81 PRO A N 1
ATOM 600 C CA . PRO A 1 81 ? 16.972 6.119 -17.550 1.00 90.81 81 PRO A CA 1
ATOM 601 C C . PRO A 1 81 ? 16.818 4.596 -17.640 1.00 90.81 81 PRO A C 1
ATOM 603 O O . PRO A 1 81 ? 15.784 4.130 -18.119 1.00 90.81 81 PRO A O 1
ATOM 606 N N . ASP A 1 82 ? 17.825 3.845 -17.185 1.00 92.25 82 ASP A N 1
ATOM 607 C CA . ASP A 1 82 ? 17.839 2.381 -17.200 1.00 92.25 82 ASP A CA 1
ATOM 608 C C . ASP A 1 82 ? 17.325 1.770 -15.879 1.00 92.25 82 ASP A C 1
ATOM 610 O O . ASP A 1 82 ? 17.314 0.546 -15.713 1.00 92.25 82 ASP A O 1
ATOM 614 N N . ALA A 1 83 ? 16.890 2.596 -14.918 1.00 92.50 83 ALA A N 1
ATOM 615 C CA . ALA A 1 83 ? 16.299 2.110 -13.677 1.00 92.50 83 ALA A CA 1
ATOM 616 C C . ALA A 1 83 ? 14.964 1.385 -13.932 1.00 92.50 83 ALA A C 1
ATOM 618 O O . ALA A 1 83 ? 14.179 1.796 -14.794 1.00 92.50 83 ALA A O 1
ATOM 619 N N . PRO A 1 84 ? 14.647 0.337 -13.146 1.00 91.06 84 PRO A N 1
ATOM 620 C CA . PRO A 1 84 ? 13.329 -0.270 -13.209 1.00 91.06 84 PRO A CA 1
ATOM 621 C C . PRO A 1 84 ? 12.260 0.748 -12.776 1.00 91.06 84 PRO A C 1
ATOM 623 O O . PRO A 1 84 ? 12.517 1.571 -11.890 1.00 91.06 84 PRO A O 1
ATOM 626 N N . PRO A 1 85 ? 11.041 0.687 -13.337 1.00 93.12 85 PRO A N 1
ATOM 627 C CA . PRO A 1 85 ? 9.918 1.443 -12.801 1.00 93.12 85 PRO A CA 1
ATOM 628 C C . PRO A 1 85 ? 9.688 1.109 -11.322 1.00 93.12 85 PRO A C 1
ATOM 630 O O . PRO A 1 85 ? 9.964 -0.007 -10.878 1.00 93.12 85 PRO A O 1
ATOM 633 N N . CYS A 1 86 ? 9.169 2.072 -10.565 1.00 94.31 86 CYS A N 1
ATOM 634 C CA . CYS A 1 86 ? 8.954 1.938 -9.129 1.00 94.31 86 CYS A CA 1
ATOM 635 C C . CYS A 1 86 ? 7.503 2.252 -8.788 1.00 94.31 86 CYS A C 1
ATOM 637 O O . CYS A 1 86 ? 7.003 3.295 -9.204 1.00 94.31 86 CYS A O 1
ATOM 639 N N . TRP A 1 87 ? 6.870 1.377 -8.013 1.00 95.25 87 TRP A N 1
ATOM 640 C CA . TRP A 1 87 ? 5.625 1.690 -7.321 1.00 95.25 87 TRP A CA 1
ATOM 641 C C . TRP A 1 87 ? 5.937 2.442 -6.034 1.00 95.25 87 TRP A C 1
ATOM 643 O O . TRP A 1 87 ? 6.856 2.055 -5.308 1.00 95.25 87 TRP A O 1
ATOM 653 N N . VAL A 1 88 ? 5.166 3.481 -5.742 1.00 95.06 88 VAL A N 1
ATOM 654 C CA . VAL A 1 88 ? 5.219 4.203 -4.469 1.00 95.06 88 VAL A CA 1
ATOM 655 C C . VAL A 1 88 ? 3.859 4.082 -3.805 1.00 95.06 88 VAL A C 1
ATOM 657 O O . VAL A 1 88 ? 2.840 4.449 -4.391 1.00 95.06 88 VAL A O 1
ATOM 660 N N . VAL A 1 89 ? 3.837 3.527 -2.600 1.00 96.12 89 VAL A N 1
ATOM 661 C CA . VAL A 1 89 ? 2.610 3.151 -1.905 1.00 96.12 89 VAL A CA 1
ATOM 662 C C . VAL A 1 89 ? 2.597 3.742 -0.506 1.00 96.12 89 VAL A C 1
ATOM 664 O O . VAL A 1 89 ? 3.500 3.501 0.290 1.00 96.12 89 VAL A O 1
ATOM 667 N N . ASP A 1 90 ? 1.514 4.443 -0.205 1.00 95.25 90 ASP A N 1
ATOM 668 C CA . ASP A 1 90 ? 1.080 4.714 1.159 1.00 95.25 90 ASP A CA 1
ATOM 669 C C . ASP A 1 90 ? -0.181 3.854 1.408 1.00 95.25 90 ASP A C 1
ATOM 671 O O . ASP A 1 90 ? -1.226 4.058 0.763 1.00 95.25 90 ASP A O 1
ATOM 675 N N . PRO A 1 91 ? -0.074 2.814 2.259 1.00 95.25 91 PRO A N 1
ATOM 676 C CA . PRO A 1 91 ? -1.149 1.862 2.499 1.00 95.25 91 PRO A CA 1
ATOM 677 C C . PRO A 1 91 ? -2.293 2.445 3.338 1.00 95.25 91 PRO A C 1
ATOM 679 O O . PRO A 1 91 ? -3.359 1.816 3.371 1.00 95.25 91 PRO A O 1
ATOM 682 N N . LEU A 1 92 ? -2.079 3.580 4.016 1.00 95.44 92 LEU A N 1
ATOM 683 C CA . LEU A 1 92 ? -3.058 4.292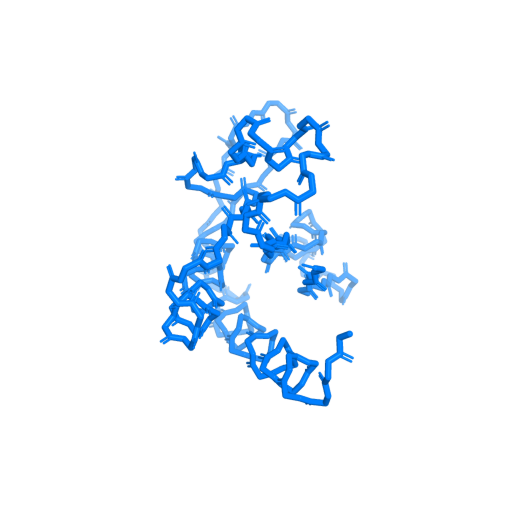 4.831 1.00 95.44 92 LEU A CA 1
ATOM 684 C C . LEU A 1 92 ? -2.680 5.781 4.993 1.00 95.44 92 LEU A C 1
ATOM 686 O O . LEU A 1 92 ? -2.256 6.225 6.057 1.00 95.44 92 LEU A O 1
ATOM 690 N N . ASP A 1 93 ? -2.996 6.597 3.989 1.00 94.31 93 ASP A N 1
ATOM 691 C CA . ASP A 1 93 ? -2.853 8.047 4.122 1.00 94.31 93 ASP A CA 1
ATOM 692 C C . ASP A 1 93 ? -3.913 8.551 5.110 1.00 94.31 93 ASP A C 1
ATOM 694 O O . ASP A 1 93 ? -5.126 8.363 4.923 1.00 94.31 93 ASP A O 1
ATOM 698 N N . GLY A 1 94 ? -3.459 9.185 6.189 1.00 92.94 94 GLY A N 1
ATOM 699 C CA . GLY A 1 94 ? -4.313 9.669 7.264 1.00 92.94 94 GLY A CA 1
ATOM 700 C C . GLY A 1 94 ? -4.514 8.668 8.405 1.00 92.94 94 GLY A C 1
ATOM 701 O O . GLY A 1 94 ? -5.614 8.605 8.967 1.00 92.94 94 GLY A O 1
ATOM 702 N N . THR A 1 95 ? -3.470 7.947 8.824 1.00 91.88 95 THR A N 1
ATOM 703 C CA . THR A 1 95 ? -3.510 6.999 9.959 1.00 91.88 95 THR A CA 1
ATOM 704 C C . THR A 1 95 ? 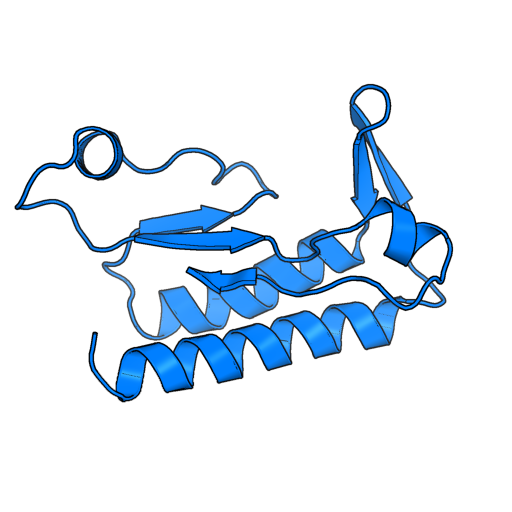-4.108 7.600 11.231 1.00 91.88 95 THR A C 1
ATOM 706 O O . THR A 1 95 ? -4.909 6.956 11.909 1.00 91.88 95 THR A O 1
ATOM 709 N N . VAL A 1 96 ? -3.854 8.880 11.526 1.00 91.94 96 VAL A N 1
ATOM 710 C CA . VAL A 1 96 ? -4.497 9.595 12.648 1.00 91.94 96 VAL A CA 1
ATOM 711 C C . VAL A 1 96 ? -6.026 9.608 12.512 1.00 91.94 96 VAL A C 1
ATOM 713 O O . VAL A 1 96 ? -6.748 9.315 13.469 1.00 91.94 96 VAL A O 1
ATOM 716 N N . ASN A 1 97 ? -6.545 9.903 11.319 1.00 94.06 97 ASN A N 1
ATOM 717 C CA . ASN A 1 97 ? -7.983 9.918 11.054 1.00 94.06 97 ASN A CA 1
ATOM 718 C C . ASN A 1 97 ? -8.577 8.516 11.178 1.00 94.06 97 ASN A C 1
ATOM 720 O O . ASN A 1 97 ? -9.625 8.345 11.808 1.00 94.06 97 ASN A O 1
ATOM 724 N N . PHE A 1 98 ? -7.889 7.511 10.638 1.00 94.00 98 PHE A N 1
ATOM 725 C CA . PHE A 1 98 ? -8.282 6.112 10.767 1.00 94.00 98 PHE A CA 1
ATOM 726 C C . PHE A 1 98 ? -8.342 5.677 12.237 1.00 94.00 98 PHE A C 1
ATOM 728 O O . PHE A 1 98 ? -9.343 5.106 12.687 1.00 94.00 98 PHE A O 1
ATOM 735 N N . VAL A 1 99 ? -7.333 6.056 13.028 1.00 92.06 99 VAL A N 1
ATOM 736 C CA . VAL A 1 99 ? -7.281 5.809 14.470 1.00 92.06 99 VAL A CA 1
ATOM 737 C C . VAL A 1 99 ? -8.449 6.478 15.199 1.00 92.06 99 VAL A C 1
ATOM 739 O O . VAL A 1 99 ? -9.112 5.870 16.044 1.00 92.06 99 VAL A O 1
ATOM 742 N N . HIS A 1 100 ? -8.803 7.700 14.832 1.00 91.94 100 HIS A N 1
ATOM 743 C CA . HIS A 1 100 ? -9.939 8.394 15.438 1.00 91.94 100 HIS A CA 1
ATOM 744 C C . HIS A 1 100 ? -11.300 8.054 14.812 1.00 91.94 100 HIS A C 1
ATOM 746 O O . HIS A 1 100 ? -12.300 8.684 15.153 1.00 91.94 100 HIS A O 1
ATOM 752 N N . ARG A 1 101 ? -11.379 7.026 13.951 1.00 91.81 101 ARG A N 1
ATOM 753 C CA . ARG A 1 101 ? -12.611 6.585 13.266 1.00 91.81 101 ARG A CA 1
ATOM 754 C C . ARG A 1 101 ? -13.256 7.685 12.417 1.00 91.81 101 ARG A C 1
ATOM 756 O O . ARG A 1 101 ? -14.465 7.649 12.162 1.00 91.81 101 ARG A O 1
ATOM 763 N N . LEU A 1 102 ? -12.454 8.628 11.942 1.00 93.94 102 LEU A N 1
ATOM 764 C CA . LEU A 1 102 ? -12.859 9.595 10.936 1.00 93.94 102 LEU A CA 1
ATOM 765 C C . LEU A 1 102 ? -12.899 8.914 9.559 1.00 93.94 102 LEU A C 1
ATOM 767 O O . LEU A 1 102 ? -12.445 7.781 9.386 1.00 93.94 102 LEU A O 1
ATOM 771 N N . GLN A 1 103 ? -13.548 9.565 8.597 1.00 90.75 103 GLN A N 1
ATOM 772 C CA . GLN A 1 103 ? -13.790 9.000 7.262 1.00 90.75 103 GLN A CA 1
ATOM 773 C C . GLN A 1 103 ? -12.732 9.421 6.235 1.00 90.75 103 GLN A C 1
ATOM 775 O O . GLN A 1 103 ? -12.665 8.839 5.161 1.00 90.75 103 GLN A O 1
ATOM 780 N N . SER A 1 104 ? -11.919 10.426 6.561 1.00 95.44 104 SER A N 1
ATOM 781 C CA . SER A 1 104 ? -10.913 10.982 5.659 1.00 95.44 104 SER A CA 1
ATOM 782 C C . SER A 1 104 ? -9.597 10.217 5.782 1.00 95.44 104 SER A C 1
ATOM 784 O O . SER A 1 104 ? -8.714 10.631 6.528 1.00 95.44 104 SER A O 1
ATOM 786 N N . PHE A 1 105 ? -9.497 9.092 5.086 1.00 96.25 105 PHE A N 1
ATOM 787 C CA . PHE A 1 105 ? -8.261 8.335 4.890 1.00 96.25 105 PHE A CA 1
ATOM 788 C C . PHE A 1 105 ? -8.310 7.648 3.520 1.00 96.25 105 PHE A C 1
ATOM 790 O O . PHE A 1 105 ? -9.399 7.485 2.955 1.00 96.25 105 PHE A O 1
ATOM 797 N N . ALA A 1 106 ? -7.161 7.261 2.974 1.00 97.19 106 ALA A N 1
ATOM 798 C CA . ALA A 1 106 ? -7.086 6.669 1.641 1.00 97.19 106 ALA A CA 1
ATOM 799 C C . ALA A 1 106 ? -5.968 5.629 1.524 1.00 97.19 106 ALA A C 1
ATOM 801 O O . ALA A 1 106 ? -5.084 5.551 2.363 1.00 97.19 106 ALA A O 1
ATOM 802 N N . VAL A 1 107 ? -6.026 4.843 0.451 1.00 97.75 107 VAL A N 1
ATOM 803 C CA . VAL A 1 107 ? -4.868 4.107 -0.063 1.00 97.75 107 VAL A CA 1
ATOM 804 C C . VAL A 1 107 ? -4.335 4.902 -1.249 1.00 97.75 107 VAL A C 1
ATOM 806 O O . VAL A 1 107 ? -5.108 5.207 -2.165 1.00 97.75 107 VAL A O 1
ATOM 809 N N . SER A 1 108 ? -3.042 5.210 -1.247 1.00 97.19 108 SER A N 1
ATOM 810 C CA . SER A 1 108 ? -2.390 6.002 -2.292 1.00 97.19 108 SER A CA 1
ATOM 811 C C . SER A 1 108 ? -1.336 5.158 -3.008 1.00 97.19 108 SER A C 1
ATOM 813 O O . SER A 1 108 ? -0.459 4.580 -2.374 1.00 97.19 108 SER A O 1
ATOM 815 N N . ILE A 1 109 ? -1.432 5.064 -4.339 1.00 96.56 109 ILE A N 1
ATOM 816 C CA . ILE A 1 109 ? -0.505 4.297 -5.189 1.00 96.56 109 ILE A CA 1
ATOM 817 C C . ILE A 1 109 ? -0.089 5.173 -6.374 1.00 96.56 109 ILE A C 1
ATOM 819 O O . ILE A 1 109 ? -0.958 5.716 -7.067 1.00 96.56 109 ILE A O 1
ATOM 823 N N . GLY A 1 110 ? 1.221 5.287 -6.602 1.00 92.25 110 GLY A N 1
ATOM 824 C CA . GLY A 1 110 ? 1.852 6.060 -7.678 1.00 92.25 110 GLY A CA 1
ATOM 825 C C . GLY A 1 110 ? 2.913 5.287 -8.443 1.00 92.25 110 GLY A C 1
ATOM 826 O O . GLY A 1 110 ? 3.471 4.320 -7.875 1.00 92.25 110 GLY A O 1
#

Foldseek 3Di:
DDPVLVVLQVVLQVQLVVLLVVCLVPWDWDAPDDVRIDIPSQVNSVVSSCCSNCVVPVQEAEDEPDDPSPDTPPCVVVVPPPHHHYKYWYSWAPVVCSNVVHPPIGIDID